Protein AF-A0A536ZRH4-F1 (afdb_monomer)

Foldseek 3Di:
DWDWDDDDQWIWIDDPPDIDIDGHDDPVPDDDDDDDPDPDDDFDDDPVVVVVQCVQWVVAADDPDPPVVSNDWDWDDDDQKTKIWHHPPPDITIDIDGTDDDDD

pLDDT: mean 92.3, std 9.06, range [56.56, 98.69]

Solvent-accessible surface area (backbone atoms only — not comparable to full-atom values): 6437 Å² total; per-residue (Å²): 110,81,46,79,49,76,57,94,57,32,36,40,42,33,45,82,93,47,76,47,80,43,84,49,78,66,74,84,77,53,84,80,80,76,78,77,87,65,92,71,89,83,82,75,77,59,69,69,56,54,52,48,42,50,66,64,9,57,85,24,32,29,79,90,45,90,59,59,81,27,52,41,70,50,76,45,74,52,85,32,26,43,34,31,37,15,27,56,88,85,51,75,26,78,33,75,43,82,41,84,62,91,50,128

Mean predicted aligned error: 6.3 Å

Nearest PDB structures (foldseek):
  6ap4-assembly1_A  TM=8.963E-01  e=1.884E-06  Acinetobacter baumannii
  6ap4-assembly6_K  TM=8.295E-01  e=6.533E-07  Acinetobacter baumannii
  6ap4-assembly2_C  TM=8.745E-01  e=1.685E-06  Acinetobacter baumannii
  6ap4-assembly8_P  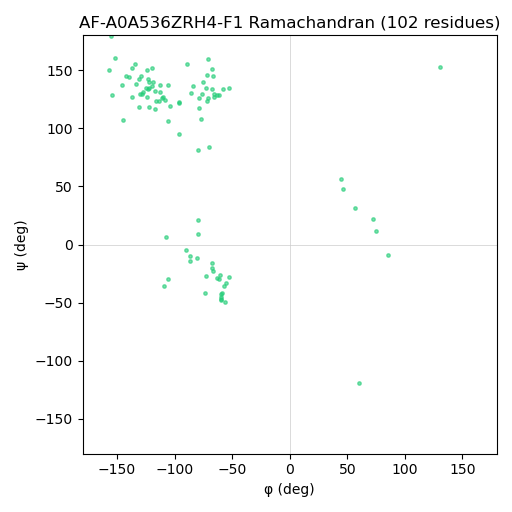TM=8.575E-01  e=2.106E-06  Acinetobacter baumannii
  6ap4-assembly3_E  TM=8.697E-01  e=7.180E-06  Acinetobacter baumannii

Radius of gyration: 21.54 Å; Cα contacts (8 Å, |Δi|>4): 155; chains: 1; bounding box: 37×34×57 Å

Secondary structure (DSSP, 8-state):
-EEEEEETTEEEEEETTEEEEEE---GGGSPP-PPP-S--------HHHHHHHHHHHGGGS-SS-SSGGGSS-EEEEETTEEEEEEE-SS-EEEEEEE-SS---

Structure (mmCIF, N/CA/C/O backbone):
data_AF-A0A536ZRH4-F1
#
_entry.id   AF-A0A536ZRH4-F1
#
loop_
_atom_site.group_PDB
_atom_site.id
_atom_site.type_symbol
_atom_site.label_atom_id
_atom_site.label_alt_id
_atom_site.label_comp_id
_atom_site.label_asym_id
_atom_site.label_entity_id
_atom_site.label_seq_id
_atom_site.pdbx_PDB_ins_code
_atom_site.Cartn_x
_atom_site.Cartn_y
_atom_site.Cartn_z
_atom_site.occupancy
_atom_site.B_iso_or_equiv
_atom_site.auth_seq_id
_atom_site.auth_comp_id
_atom_site.auth_asym_id
_atom_site.auth_atom_id
_atom_site.pdbx_PDB_model_num
ATOM 1 N N . MET A 1 1 ? 0.156 -12.978 -29.381 1.00 83.44 1 MET A N 1
ATOM 2 C CA . MET A 1 1 ? 1.039 -13.405 -28.276 1.00 83.44 1 MET A CA 1
ATOM 3 C C . MET A 1 1 ? 2.130 -12.359 -28.103 1.00 83.44 1 MET A C 1
ATOM 5 O O . MET A 1 1 ? 2.649 -11.899 -29.117 1.00 83.44 1 MET A O 1
ATOM 9 N N . LEU A 1 2 ? 2.396 -11.933 -26.865 1.00 95.19 2 LEU A N 1
ATOM 10 C CA . LEU A 1 2 ? 3.478 -11.003 -26.530 1.00 95.19 2 LEU A CA 1
ATOM 11 C C . LEU A 1 2 ? 4.769 -11.805 -26.329 1.00 95.19 2 LEU A C 1
ATOM 13 O O . LEU A 1 2 ? 4.754 -12.798 -25.606 1.00 95.19 2 LEU A O 1
ATOM 17 N N . ASN A 1 3 ? 5.858 -11.391 -26.966 1.00 96.12 3 ASN A N 1
ATOM 18 C CA . ASN A 1 3 ? 7.181 -11.989 -26.811 1.00 96.12 3 ASN A CA 1
ATOM 19 C C . ASN A 1 3 ? 8.183 -10.894 -26.416 1.00 96.12 3 ASN A C 1
ATOM 21 O O . ASN A 1 3 ? 8.152 -9.798 -26.980 1.00 96.12 3 ASN A O 1
ATOM 25 N N . VAL A 1 4 ? 9.018 -11.186 -25.420 1.00 96.81 4 VAL A N 1
ATOM 26 C CA . VAL A 1 4 ? 9.972 -10.243 -24.833 1.00 96.81 4 VAL A CA 1
ATOM 27 C C . VAL A 1 4 ? 11.335 -10.919 -24.763 1.00 96.81 4 VAL A C 1
ATOM 29 O O . VAL A 1 4 ? 11.481 -11.912 -24.058 1.00 96.81 4 VAL A O 1
ATOM 32 N N . ASP A 1 5 ? 12.317 -10.353 -25.463 1.00 95.31 5 ASP A N 1
ATOM 33 C CA . ASP A 1 5 ? 13.713 -10.798 -25.436 1.00 95.31 5 ASP A CA 1
ATOM 34 C C . ASP A 1 5 ? 14.605 -9.673 -24.907 1.00 95.31 5 ASP A C 1
ATOM 36 O O . ASP A 1 5 ? 1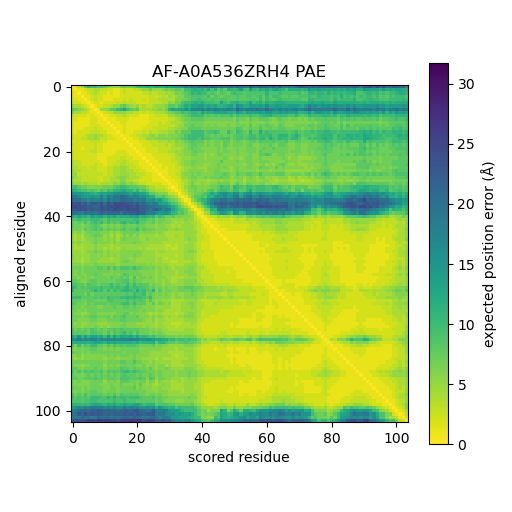4.434 -8.510 -25.285 1.00 95.31 5 ASP A O 1
ATOM 40 N N . THR A 1 6 ? 1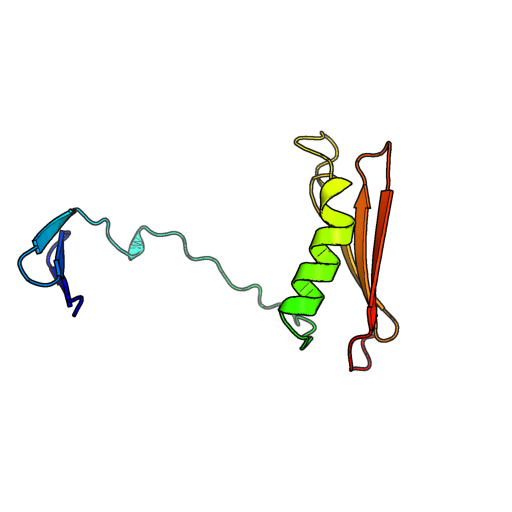5.598 -10.002 -24.083 1.00 93.62 6 THR A N 1
ATOM 41 C CA . THR A 1 6 ? 16.591 -9.045 -23.576 1.00 93.62 6 THR A CA 1
ATOM 42 C C . THR A 1 6 ? 17.993 -9.419 -24.049 1.00 93.62 6 THR A C 1
ATOM 44 O O . THR A 1 6 ? 18.407 -10.572 -23.975 1.00 93.62 6 THR A O 1
ATOM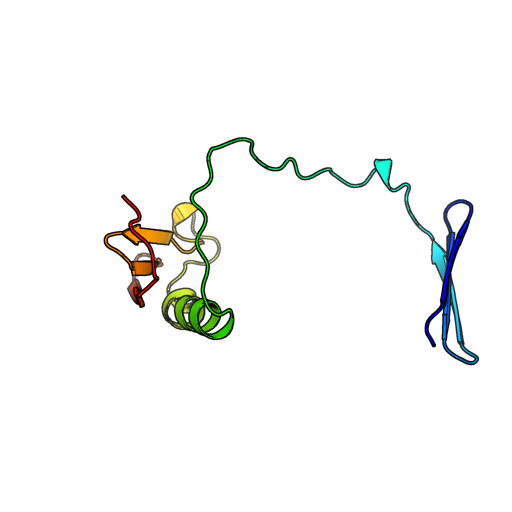 47 N N . ALA A 1 7 ? 18.738 -8.438 -24.562 1.00 90.25 7 ALA A N 1
ATOM 48 C CA . ALA A 1 7 ? 20.122 -8.613 -24.991 1.00 90.25 7 ALA A CA 1
ATOM 49 C C . ALA A 1 7 ? 20.886 -7.284 -24.917 1.00 90.25 7 ALA A C 1
ATOM 51 O O . ALA A 1 7 ? 20.438 -6.282 -25.471 1.00 90.25 7 ALA A O 1
ATOM 52 N N . ALA A 1 8 ? 22.053 -7.291 -24.261 1.00 85.62 8 ALA A N 1
ATOM 53 C CA . ALA A 1 8 ? 23.043 -6.206 -24.278 1.00 85.62 8 ALA A CA 1
ATOM 54 C C . ALA A 1 8 ? 22.456 -4.784 -24.107 1.00 85.62 8 ALA A C 1
ATOM 56 O O . ALA A 1 8 ? 22.636 -3.917 -24.962 1.00 85.62 8 ALA A O 1
ATOM 57 N N . GLY A 1 9 ? 21.719 -4.549 -23.015 1.00 91.81 9 GLY A N 1
ATOM 58 C CA . GLY A 1 9 ? 21.148 -3.229 -22.715 1.00 91.81 9 GLY A CA 1
ATOM 59 C C . GLY A 1 9 ? 19.928 -2.851 -23.563 1.00 91.81 9 GLY A C 1
ATOM 60 O O . GLY A 1 9 ? 19.510 -1.695 -23.555 1.00 91.81 9 GLY A O 1
ATOM 61 N N . LYS A 1 10 ? 19.347 -3.806 -24.299 1.00 94.69 10 LYS A N 1
ATOM 62 C CA . LYS A 1 10 ? 18.118 -3.613 -25.070 1.00 94.69 10 LYS A CA 1
ATOM 63 C C . LYS A 1 10 ? 17.096 -4.699 -24.768 1.00 94.69 10 LYS A C 1
ATOM 65 O O . LYS A 1 10 ? 17.435 -5.871 -24.614 1.00 94.69 10 LYS A O 1
ATOM 70 N N . MET A 1 11 ? 15.827 -4.310 -24.771 1.00 97.25 11 MET A N 1
ATOM 71 C CA . MET A 1 11 ? 14.679 -5.209 -24.723 1.00 97.25 11 MET A CA 1
ATOM 72 C C . MET A 1 11 ? 13.909 -5.113 -26.040 1.00 97.25 11 MET A C 1
ATOM 74 O O . MET A 1 11 ? 13.484 -4.031 -26.443 1.00 97.25 11 MET A O 1
ATOM 78 N N . THR A 1 12 ? 13.728 -6.242 -26.719 1.00 96.94 12 THR A N 1
ATOM 79 C CA . THR A 1 12 ? 12.874 -6.352 -27.904 1.00 96.94 12 THR A CA 1
ATOM 80 C C . THR A 1 12 ? 11.507 -6.873 -27.485 1.00 96.94 12 THR A C 1
ATOM 82 O O . THR A 1 12 ? 11.406 -7.974 -26.954 1.00 96.94 12 THR A O 1
ATOM 85 N N . VAL A 1 13 ? 10.453 -6.112 -27.771 1.00 97.50 13 VAL A N 1
ATOM 86 C CA . VAL A 1 13 ? 9.061 -6.507 -27.520 1.00 97.50 13 VAL A CA 1
ATOM 87 C C . VAL A 1 13 ? 8.364 -6.744 -28.855 1.00 97.50 13 VAL A C 1
ATOM 89 O O . VAL A 1 13 ? 8.375 -5.870 -29.726 1.00 97.50 13 VAL A O 1
ATOM 92 N N . ARG A 1 14 ? 7.754 -7.918 -29.034 1.00 97.19 14 ARG A N 1
ATOM 93 C CA . ARG A 1 14 ? 7.009 -8.292 -30.245 1.00 97.19 14 ARG A CA 1
ATOM 94 C C . ARG A 1 14 ? 5.567 -8.655 -29.910 1.00 97.19 14 ARG A C 1
ATOM 96 O O . ARG A 1 14 ? 5.318 -9.431 -28.991 1.00 97.19 14 ARG A O 1
ATOM 103 N N . ALA A 1 15 ? 4.622 -8.136 -30.690 1.00 97.25 15 ALA A N 1
ATOM 104 C CA . ALA A 1 15 ? 3.206 -8.487 -30.599 1.00 97.25 15 ALA A CA 1
ATOM 105 C C . ALA A 1 15 ? 2.578 -8.485 -32.000 1.00 97.25 15 ALA A C 1
ATOM 107 O O . ALA A 1 15 ? 2.375 -7.433 -32.606 1.00 97.25 15 ALA A O 1
ATOM 108 N N . GLY A 1 16 ? 2.290 -9.673 -32.537 1.00 94.44 16 GLY A N 1
ATOM 109 C CA . GLY A 1 16 ? 1.834 -9.806 -33.922 1.00 94.44 16 GLY A CA 1
ATOM 110 C C . GLY A 1 16 ? 2.879 -9.256 -34.899 1.00 94.44 16 GLY A C 1
ATOM 111 O O . GLY A 1 16 ? 4.007 -9.739 -34.925 1.00 94.44 16 GLY A O 1
ATOM 112 N N . ARG A 1 17 ? 2.510 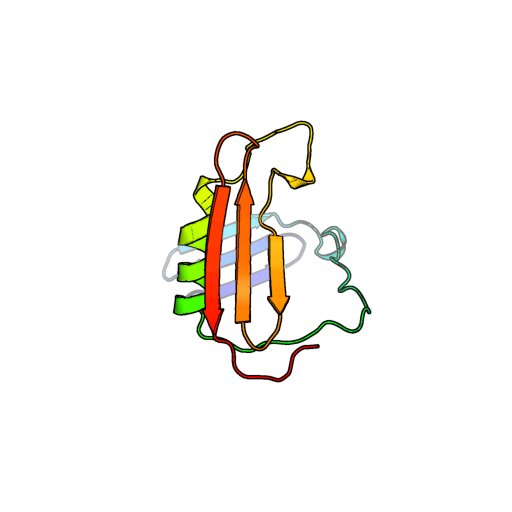-8.234 -35.683 1.00 94.81 17 ARG A N 1
ATOM 113 C CA . ARG A 1 17 ? 3.406 -7.556 -36.644 1.00 94.81 17 ARG A CA 1
ATOM 114 C C . ARG A 1 17 ? 4.220 -6.412 -36.026 1.00 94.81 17 ARG A C 1
ATOM 116 O O . ARG A 1 17 ? 5.120 -5.897 -36.683 1.00 94.81 17 ARG A O 1
ATOM 123 N N . SER A 1 18 ? 3.911 -6.008 -34.796 1.00 96.88 18 SER A N 1
ATOM 124 C CA . SER A 1 18 ? 4.580 -4.896 -34.120 1.00 96.88 18 SER A CA 1
ATOM 125 C C . SER A 1 18 ? 5.868 -5.360 -33.444 1.00 96.88 18 SER A C 1
ATOM 127 O O . SER A 1 18 ? 5.885 -6.396 -32.774 1.00 96.88 18 SER A O 1
ATOM 129 N N . ARG A 1 19 ? 6.936 -4.567 -33.586 1.00 96.06 19 ARG A N 1
ATOM 130 C CA . ARG A 1 19 ? 8.236 -4.782 -32.941 1.00 96.06 19 ARG A CA 1
ATOM 131 C C . ARG A 1 19 ? 8.773 -3.462 -32.396 1.00 96.06 19 ARG A C 1
ATOM 133 O O . ARG A 1 19 ? 8.917 -2.506 -33.149 1.00 96.06 19 ARG A O 1
ATOM 140 N N . PHE A 1 20 ? 9.130 -3.451 -31.118 1.00 97.00 20 PHE A N 1
ATOM 141 C CA . PHE A 1 20 ? 9.711 -2.304 -30.424 1.00 97.00 20 PHE A CA 1
ATOM 142 C C . PHE A 1 20 ? 11.059 -2.691 -29.820 1.00 97.00 20 PHE A C 1
ATOM 144 O O . PHE A 1 20 ? 11.210 -3.806 -29.325 1.00 97.00 20 PHE A O 1
ATOM 151 N N . ASN A 1 21 ? 12.022 -1.769 -29.850 1.00 96.06 21 ASN A N 1
ATOM 152 C CA . ASN A 1 21 ? 13.312 -1.921 -29.181 1.00 96.06 21 ASN A CA 1
ATOM 153 C C . ASN A 1 21 ? 13.432 -0.827 -28.117 1.00 96.06 21 ASN A C 1
ATOM 155 O O . ASN A 1 21 ? 13.443 0.356 -28.451 1.00 96.06 21 ASN A O 1
ATOM 159 N N . LEU A 1 22 ? 13.522 -1.226 -26.853 1.00 97.44 22 LEU A N 1
ATOM 160 C CA . LEU A 1 22 ? 13.655 -0.338 -25.703 1.00 97.44 22 LEU A CA 1
ATOM 161 C C . LEU A 1 22 ? 15.090 -0.404 -25.181 1.00 97.44 22 LEU A C 1
ATOM 163 O O . LEU A 1 22 ? 15.653 -1.492 -25.083 1.00 97.44 22 LEU A O 1
ATOM 167 N N . GLN A 1 23 ? 15.677 0.742 -24.844 1.00 97.06 23 GLN A N 1
ATOM 168 C CA . GLN A 1 23 ? 16.937 0.774 -24.098 1.00 97.06 23 GLN A CA 1
ATOM 169 C C . GLN A 1 23 ? 16.651 0.430 -22.636 1.00 97.06 23 GLN A C 1
ATOM 171 O O . GLN A 1 23 ? 15.645 0.874 -22.084 1.00 97.06 23 GLN A O 1
ATOM 176 N N . THR A 1 24 ? 17.522 -0.356 -22.015 1.00 96.31 24 THR A N 1
ATOM 177 C CA . THR A 1 24 ? 17.375 -0.799 -20.625 1.00 96.31 24 THR A CA 1
ATOM 178 C C . THR A 1 24 ? 18.596 -0.415 -19.810 1.00 96.31 24 THR A C 1
ATOM 180 O O . THR A 1 24 ? 19.713 -0.431 -20.324 1.00 96.31 24 THR A O 1
ATOM 183 N N . LEU A 1 25 ? 18.393 -0.174 -18.519 1.00 95.19 25 LEU A N 1
ATOM 184 C CA . LEU A 1 25 ? 19.479 -0.077 -17.550 1.00 95.19 25 LEU A CA 1
ATOM 185 C C . LEU A 1 25 ? 19.792 -1.460 -16.949 1.00 95.19 25 LEU A C 1
ATOM 187 O O . LEU A 1 25 ? 18.918 -2.337 -16.950 1.00 95.19 25 LEU A O 1
ATOM 191 N N . PRO A 1 26 ? 21.021 -1.684 -16.455 1.00 92.69 26 PRO A N 1
ATOM 192 C CA . PRO A 1 26 ? 21.370 -2.883 -15.703 1.00 92.69 26 PRO A CA 1
ATOM 193 C C . PRO A 1 26 ? 20.416 -3.126 -14.528 1.00 92.69 26 PRO A C 1
ATOM 195 O O . PRO A 1 26 ? 20.137 -2.231 -13.737 1.00 92.69 26 PRO A O 1
ATOM 198 N N . ALA A 1 27 ? 19.964 -4.372 -14.357 1.00 91.50 27 ALA A N 1
ATOM 199 C CA . ALA 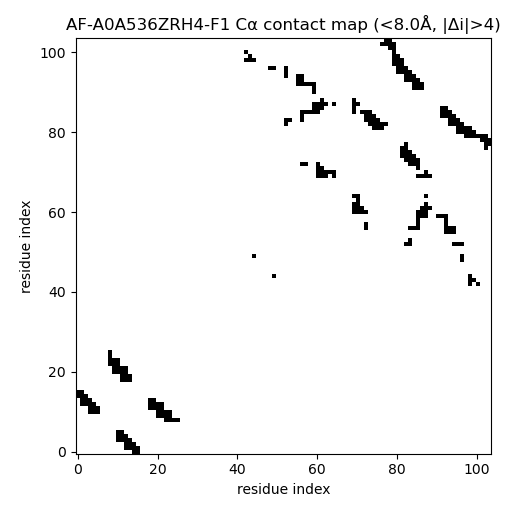A 1 27 ? 19.096 -4.737 -13.234 1.00 91.50 27 ALA A CA 1
ATOM 200 C C . ALA A 1 27 ? 19.761 -4.505 -11.863 1.00 91.50 27 ALA A C 1
ATOM 202 O O . ALA A 1 27 ? 19.070 -4.282 -10.874 1.00 91.50 27 ALA A O 1
ATOM 203 N N . ALA A 1 28 ? 21.096 -4.550 -11.808 1.00 91.69 28 ALA A N 1
ATOM 204 C CA . ALA A 1 28 ? 21.872 -4.295 -10.597 1.00 91.69 28 ALA A CA 1
ATOM 205 C C . ALA A 1 28 ? 21.784 -2.838 -10.108 1.00 91.69 28 ALA A C 1
ATOM 207 O O . ALA A 1 28 ? 21.977 -2.606 -8.918 1.00 91.69 28 ALA A O 1
ATOM 208 N N . ASP A 1 29 ? 21.447 -1.894 -10.992 1.00 93.69 29 ASP A N 1
ATOM 209 C CA . ASP A 1 29 ? 21.299 -0.475 -10.646 1.00 93.69 29 ASP A CA 1
ATOM 210 C C . ASP A 1 29 ? 19.934 -0.184 -10.003 1.00 93.69 29 ASP A C 1
ATOM 212 O O . ASP A 1 29 ? 19.709 0.893 -9.450 1.00 93.69 29 ASP A O 1
ATOM 216 N N . TYR A 1 30 ? 19.001 -1.140 -10.066 1.00 94.12 30 TYR A N 1
ATOM 217 C CA . TYR A 1 30 ? 17.696 -0.996 -9.442 1.00 94.12 30 TYR A CA 1
ATOM 218 C C . TYR A 1 30 ? 17.803 -1.204 -7.919 1.00 94.12 30 TYR A C 1
ATOM 220 O O . TYR A 1 30 ? 18.349 -2.222 -7.476 1.00 94.12 30 TYR A O 1
ATOM 228 N N . PRO A 1 31 ? 17.262 -0.288 -7.091 1.00 92.88 31 PRO A N 1
ATOM 229 C CA . PRO A 1 31 ? 17.375 -0.386 -5.642 1.00 92.88 31 PRO A CA 1
ATOM 230 C C . PRO A 1 31 ? 16.675 -1.643 -5.123 1.00 92.88 31 PRO A C 1
ATOM 232 O O . PRO A 1 31 ? 15.502 -1.898 -5.404 1.00 92.88 31 PRO A O 1
ATOM 235 N N . ARG A 1 32 ? 17.395 -2.433 -4.322 1.00 87.94 32 ARG A N 1
ATOM 236 C CA . ARG A 1 32 ? 16.815 -3.589 -3.637 1.00 87.94 32 ARG A CA 1
ATOM 237 C C . ARG A 1 32 ? 16.044 -3.111 -2.416 1.00 87.94 32 ARG A C 1
ATOM 239 O O . ARG A 1 32 ? 16.632 -2.568 -1.486 1.00 87.94 32 ARG A O 1
ATOM 246 N N . ILE A 1 33 ? 14.738 -3.353 -2.405 1.00 86.75 33 ILE A N 1
ATOM 247 C CA . ILE A 1 33 ? 13.924 -3.182 -1.203 1.00 86.75 33 ILE A CA 1
ATOM 248 C C . ILE A 1 33 ? 14.210 -4.390 -0.307 1.00 86.75 33 ILE A C 1
ATOM 250 O O . ILE A 1 33 ? 13.834 -5.514 -0.637 1.00 86.75 33 ILE A O 1
ATOM 254 N N . GLY A 1 34 ? 14.934 -4.172 0.790 1.00 80.69 34 GLY A N 1
ATOM 255 C CA . GLY A 1 34 ? 15.108 -5.196 1.815 1.00 80.69 34 GLY A CA 1
ATOM 256 C C . GLY A 1 34 ? 13.765 -5.479 2.482 1.00 80.69 34 GLY A C 1
ATOM 257 O O . GLY A 1 34 ? 13.101 -4.554 2.942 1.00 80.69 34 GLY A O 1
ATOM 258 N N . LEU A 1 35 ? 13.352 -6.745 2.529 1.00 75.31 35 LEU A N 1
ATOM 259 C CA . LEU A 1 35 ? 12.243 -7.149 3.389 1.00 75.31 35 LEU A CA 1
ATOM 260 C C . LEU A 1 35 ? 12.750 -7.093 4.834 1.00 75.31 35 LEU A C 1
ATOM 262 O O . LEU A 1 35 ? 13.774 -7.705 5.145 1.00 75.31 35 LEU A O 1
ATOM 266 N N . ALA A 1 36 ? 12.082 -6.324 5.695 1.00 68.81 36 ALA A N 1
ATOM 267 C CA . ALA A 1 36 ? 12.423 -6.278 7.112 1.00 68.81 36 ALA A CA 1
ATOM 268 C C . ALA A 1 36 ? 12.320 -7.693 7.710 1.00 68.81 36 ALA A C 1
ATOM 270 O O . ALA A 1 36 ? 11.351 -8.404 7.458 1.00 68.81 36 ALA A O 1
ATOM 271 N N . GLN A 1 37 ? 13.327 -8.096 8.489 1.00 60.47 37 GLN A N 1
ATOM 272 C CA . GLN A 1 37 ? 13.397 -9.405 9.158 1.00 60.47 37 GLN A CA 1
ATOM 273 C C . GLN A 1 37 ? 12.562 -9.472 10.447 1.00 60.47 37 GLN A C 1
ATOM 275 O O . GLN A 1 37 ? 12.691 -10.427 11.211 1.00 60.47 37 GLN A O 1
ATOM 280 N N . GLU A 1 38 ? 11.742 -8.459 10.727 1.00 67.81 38 GLU A N 1
ATOM 281 C CA . GLU A 1 38 ? 10.915 -8.470 11.927 1.00 67.81 38 GLU A CA 1
ATOM 282 C C . GLU A 1 38 ? 9.840 -9.553 11.841 1.00 67.81 38 GLU A C 1
ATOM 284 O O . GLU A 1 38 ? 9.386 -9.943 10.763 1.00 67.81 38 GLU A O 1
ATOM 289 N N . GLN A 1 39 ? 9.444 -10.058 13.005 1.00 65.38 39 GLN A N 1
ATOM 290 C CA . GLN A 1 39 ? 8.388 -11.047 13.140 1.00 65.38 39 GLN A CA 1
ATOM 291 C C . GLN A 1 39 ? 7.044 -10.380 12.822 1.00 65.38 39 GLN A C 1
ATOM 293 O O . GLN A 1 39 ? 6.347 -9.877 13.698 1.00 65.38 39 GLN A O 1
ATOM 298 N N . LEU A 1 40 ? 6.720 -10.314 11.531 1.00 72.56 40 LEU A N 1
ATOM 299 C CA . LEU A 1 40 ? 5.502 -9.687 11.040 1.00 72.56 40 LEU A CA 1
ATOM 300 C C . LEU A 1 40 ? 4.290 -10.548 11.402 1.00 72.56 40 LEU A C 1
ATOM 302 O O . LEU A 1 40 ? 4.211 -11.728 11.046 1.00 72.56 40 LEU A O 1
ATOM 306 N N . GLN A 1 41 ? 3.313 -9.933 12.065 1.00 79.88 41 GLN A N 1
ATOM 307 C CA . GLN A 1 41 ? 1.983 -10.517 12.201 1.00 79.88 41 GLN A CA 1
ATOM 308 C C . GLN A 1 41 ? 1.366 -10.680 10.810 1.00 79.88 41 GLN A C 1
ATOM 310 O O . GLN A 1 41 ? 1.345 -9.745 10.008 1.00 79.88 41 GLN A O 1
ATOM 315 N N . THR A 1 42 ? 0.882 -11.886 10.515 1.00 85.69 42 THR A N 1
ATOM 316 C CA . THR A 1 42 ? 0.291 -12.214 9.214 1.00 85.69 42 THR A CA 1
ATOM 317 C C . THR A 1 42 ? -1.208 -12.411 9.367 1.00 85.69 42 THR A C 1
ATOM 319 O O . THR A 1 42 ? -1.662 -13.233 10.161 1.00 85.69 42 THR A O 1
ATOM 322 N N . ILE A 1 43 ? -1.975 -11.689 8.553 1.00 88.06 43 ILE A N 1
ATOM 323 C CA . ILE A 1 43 ? -3.429 -11.830 8.464 1.00 88.06 43 ILE A CA 1
ATOM 324 C C . ILE A 1 43 ? -3.841 -12.225 7.050 1.00 88.06 43 ILE A C 1
ATOM 326 O O . ILE A 1 43 ? -3.169 -11.891 6.075 1.00 88.06 43 ILE A O 1
ATOM 330 N N . SER A 1 44 ? -4.960 -12.934 6.935 1.00 90.00 44 SER A N 1
ATOM 331 C CA . SER A 1 44 ? -5.577 -13.279 5.653 1.00 90.00 44 SER A CA 1
ATOM 332 C C . SER A 1 44 ? -7.017 -12.789 5.628 1.00 90.00 44 SER A C 1
ATOM 334 O O . SER A 1 44 ? -7.800 -13.083 6.524 1.00 90.00 44 SER A O 1
ATOM 336 N N . LEU A 1 45 ? -7.361 -12.031 4.590 1.00 92.62 45 LEU A N 1
ATOM 337 C CA . LEU A 1 45 ? -8.676 -11.428 4.400 1.00 92.62 45 LEU A CA 1
ATOM 338 C C . LEU A 1 45 ? -8.968 -11.241 2.911 1.00 92.62 45 LEU A C 1
ATOM 340 O O . LEU A 1 45 ? -8.057 -11.219 2.079 1.00 92.62 45 LEU A O 1
ATOM 344 N N . ALA A 1 46 ? -10.245 -11.092 2.561 1.00 95.81 46 ALA A N 1
ATOM 345 C CA . ALA A 1 46 ? -10.630 -10.852 1.179 1.00 95.81 46 ALA A CA 1
ATOM 346 C C . ALA A 1 46 ? -10.140 -9.473 0.709 1.00 95.81 46 ALA A C 1
ATOM 348 O O . ALA A 1 46 ? -10.359 -8.454 1.364 1.00 95.81 46 ALA A O 1
ATOM 349 N N . GLN A 1 47 ? -9.537 -9.420 -0.484 1.00 97.38 47 GLN A N 1
ATOM 350 C CA . GLN A 1 47 ? -9.037 -8.168 -1.074 1.00 97.38 47 GLN A CA 1
ATOM 351 C C . GLN A 1 47 ? -10.135 -7.104 -1.207 1.00 97.38 47 GLN A C 1
ATOM 353 O O . GLN A 1 47 ? -9.878 -5.913 -1.030 1.00 97.38 47 GLN A O 1
ATOM 358 N N . ARG A 1 48 ? -11.368 -7.533 -1.513 1.00 97.94 48 ARG A N 1
ATOM 359 C CA . ARG A 1 48 ? -12.540 -6.654 -1.600 1.00 97.94 48 ARG A CA 1
ATOM 360 C C . ARG A 1 48 ? -12.800 -5.941 -0.276 1.00 97.94 48 ARG A C 1
ATOM 362 O O . ARG A 1 48 ? -13.034 -4.734 -0.290 1.00 97.94 48 ARG A O 1
ATOM 369 N N . ASP A 1 49 ? -12.741 -6.675 0.827 1.00 97.00 49 ASP A N 1
ATOM 370 C CA . ASP A 1 49 ? -13.072 -6.157 2.151 1.00 97.00 49 ASP A CA 1
ATOM 371 C C . ASP A 1 49 ? -11.967 -5.230 2.646 1.00 97.00 49 ASP A C 1
ATOM 373 O O . ASP A 1 49 ? -12.255 -4.125 3.101 1.00 97.00 49 ASP A O 1
ATOM 377 N N . PHE A 1 50 ? -10.700 -5.605 2.434 1.00 97.19 50 PHE A N 1
ATOM 378 C CA . PHE A 1 50 ? -9.572 -4.726 2.734 1.00 97.19 50 PHE A CA 1
ATOM 379 C C . PHE A 1 50 ? -9.639 -3.418 1.936 1.00 97.19 50 PHE A C 1
ATOM 381 O O . PHE A 1 50 ? -9.537 -2.334 2.504 1.00 97.19 50 PHE A O 1
ATOM 388 N N . ARG A 1 51 ? -9.901 -3.489 0.623 1.00 98.12 51 ARG A N 1
ATOM 389 C CA . ARG A 1 51 ? -10.101 -2.293 -0.209 1.00 98.12 51 ARG A CA 1
ATOM 390 C C . ARG A 1 51 ? -11.266 -1.442 0.297 1.00 98.12 51 ARG A C 1
ATOM 392 O O . ARG A 1 51 ? -11.153 -0.220 0.304 1.00 98.12 51 ARG A O 1
ATOM 399 N N . GLY A 1 52 ? -12.373 -2.072 0.691 1.00 98.19 52 GLY A N 1
ATOM 400 C CA . GLY A 1 52 ? -13.531 -1.389 1.266 1.00 98.19 52 GLY A CA 1
ATOM 401 C C . GLY A 1 52 ? -13.173 -0.628 2.541 1.00 98.19 52 GLY A C 1
ATOM 402 O O . GLY A 1 52 ? -13.472 0.559 2.639 1.00 98.19 52 GLY A O 1
ATOM 403 N N . LEU A 1 53 ? -12.455 -1.278 3.459 1.00 98.12 53 LEU A N 1
ATOM 404 C CA . LEU A 1 53 ? -11.965 -0.679 4.699 1.00 98.12 53 LEU A CA 1
ATOM 405 C C . LEU A 1 53 ? -11.104 0.567 4.430 1.00 98.12 53 LEU A C 1
ATOM 407 O O . LEU A 1 53 ? -11.372 1.628 4.991 1.00 98.12 53 LEU A O 1
ATOM 411 N N . LEU A 1 54 ? -10.127 0.469 3.519 1.00 98.31 54 LEU A N 1
ATOM 412 C CA . LEU A 1 54 ? -9.275 1.605 3.145 1.00 98.31 54 LEU A CA 1
ATOM 413 C C . LEU A 1 54 ? -10.097 2.769 2.570 1.00 98.31 54 LEU A C 1
ATOM 415 O O . LEU A 1 54 ? -9.881 3.924 2.932 1.00 98.31 54 LEU A O 1
ATOM 419 N N . LYS A 1 55 ? -11.083 2.481 1.709 1.00 98.31 55 LYS A N 1
ATOM 420 C CA . LYS A 1 55 ? -11.944 3.514 1.109 1.00 98.31 55 LYS A CA 1
ATOM 421 C C . LYS A 1 55 ? -12.795 4.273 2.122 1.00 98.31 55 LYS A C 1
ATOM 423 O O . LYS A 1 55 ? -13.096 5.439 1.887 1.00 98.31 55 LYS A O 1
ATOM 428 N N . LEU A 1 56 ? -13.159 3.646 3.237 1.00 98.38 56 LEU A N 1
ATOM 429 C CA . LEU A 1 56 ? -13.931 4.307 4.288 1.00 98.38 56 LEU A CA 1
ATOM 430 C C . LEU A 1 56 ? -13.097 5.322 5.081 1.00 98.38 56 LEU A C 1
ATOM 432 O O . LEU A 1 56 ? -13.660 6.286 5.595 1.00 98.38 56 LEU A O 1
ATOM 436 N N . ALA A 1 57 ? -11.776 5.147 5.164 1.00 98.00 57 ALA A N 1
ATOM 437 C CA . ALA A 1 57 ? -10.910 6.017 5.959 1.00 98.00 57 ALA A CA 1
ATOM 438 C C . ALA A 1 57 ? -10.062 6.998 5.126 1.00 98.00 57 ALA A C 1
ATOM 440 O O . ALA A 1 57 ? -9.791 8.099 5.596 1.00 98.00 57 ALA A O 1
ATOM 441 N N . GLU A 1 58 ? -9.680 6.664 3.884 1.00 98.00 58 GLU A N 1
ATOM 442 C CA . GLU A 1 58 ? -8.650 7.406 3.126 1.00 98.00 58 GLU A CA 1
ATOM 443 C C . GLU A 1 58 ? -8.916 8.913 2.972 1.00 98.00 58 GLU A C 1
ATOM 445 O O . GLU A 1 58 ? -7.975 9.703 2.957 1.00 98.00 58 GLU A O 1
ATOM 450 N N . PHE A 1 59 ? -10.185 9.327 2.883 1.00 97.62 59 PHE A N 1
ATOM 451 C CA . PHE A 1 59 ? -10.559 10.723 2.634 1.00 97.62 59 PHE A CA 1
ATOM 452 C C . PHE A 1 59 ? -10.211 11.662 3.798 1.00 97.62 59 PHE A C 1
ATOM 454 O O . PHE A 1 59 ? -10.164 12.878 3.610 1.00 97.62 59 PHE A O 1
ATOM 461 N N . ALA A 1 60 ? -10.024 11.105 4.998 1.00 98.38 60 ALA A N 1
ATOM 462 C CA . ALA A 1 60 ? -9.695 11.857 6.196 1.00 98.38 60 ALA A CA 1
ATOM 463 C C . ALA A 1 60 ? -8.181 12.007 6.400 1.00 98.38 60 ALA A C 1
ATOM 465 O O . ALA A 1 60 ? -7.794 12.697 7.330 1.00 98.38 60 ALA A O 1
ATOM 466 N N . MET A 1 61 ? -7.325 11.391 5.571 1.00 98.38 61 MET A N 1
ATOM 467 C CA . MET A 1 61 ? -5.873 11.592 5.655 1.00 98.38 61 MET A CA 1
ATOM 468 C C . MET A 1 61 ? -5.498 13.028 5.285 1.00 98.38 61 MET A C 1
ATOM 470 O O . MET A 1 61 ? -6.082 13.622 4.373 1.00 98.38 61 MET A O 1
ATOM 474 N N . ALA A 1 62 ? -4.477 13.564 5.949 1.00 98.00 62 ALA A N 1
ATOM 475 C CA . ALA A 1 62 ? -3.878 14.821 5.537 1.00 98.00 62 ALA A CA 1
ATOM 476 C C . ALA A 1 62 ? -3.073 14.654 4.237 1.00 98.00 62 ALA A C 1
ATOM 478 O O . ALA A 1 62 ? -2.653 13.555 3.866 1.00 98.00 62 ALA A O 1
ATOM 479 N N . GLN A 1 63 ? -2.832 15.764 3.542 1.00 96.44 63 GLN A N 1
ATOM 480 C CA . GLN A 1 63 ? -1.962 15.811 2.371 1.00 96.44 63 GLN A CA 1
ATOM 481 C C . GLN A 1 63 ? -0.853 16.826 2.620 1.00 96.44 63 GLN A C 1
ATOM 483 O O . GLN A 1 63 ? -1.129 18.011 2.779 1.00 96.44 63 GLN A O 1
ATOM 488 N N . GLN A 1 64 ? 0.397 16.355 2.627 1.00 95.62 64 GLN A N 1
ATOM 489 C CA . GLN A 1 64 ? 1.587 17.194 2.821 1.00 95.62 64 GLN A CA 1
ATOM 490 C C . GLN A 1 64 ? 1.571 18.008 4.135 1.00 95.62 64 GLN A C 1
ATOM 492 O O . GLN A 1 64 ? 2.145 19.093 4.204 1.00 95.62 64 GLN A O 1
ATOM 497 N N . ASP A 1 65 ? 0.948 17.481 5.194 1.00 97.75 65 ASP A N 1
ATOM 498 C CA . ASP A 1 65 ? 0.988 18.076 6.533 1.00 97.75 65 ASP A CA 1
ATOM 499 C C . ASP A 1 65 ? 2.379 17.896 7.159 1.00 97.75 65 ASP A C 1
ATOM 501 O O . ASP A 1 65 ? 3.042 16.871 6.959 1.00 97.75 65 ASP A O 1
ATOM 505 N N . ILE A 1 66 ? 2.816 18.883 7.945 1.00 97.44 66 ILE A N 1
ATOM 506 C CA . ILE A 1 66 ? 4.087 18.845 8.685 1.00 97.44 66 ILE A CA 1
ATOM 507 C C . ILE A 1 66 ? 4.128 17.693 9.700 1.00 97.44 66 ILE A C 1
ATOM 509 O O . ILE A 1 66 ? 5.189 17.139 9.994 1.00 97.44 66 ILE A O 1
ATOM 513 N N . ARG A 1 67 ? 2.963 17.301 10.222 1.00 97.31 67 ARG A N 1
ATOM 514 C CA . ARG A 1 67 ? 2.765 16.120 11.056 1.00 97.31 67 ARG A CA 1
ATOM 515 C C . ARG A 1 67 ? 2.691 14.919 10.126 1.00 97.31 67 ARG A C 1
ATOM 517 O O . ARG A 1 67 ? 1.612 14.449 9.783 1.00 97.31 67 ARG A O 1
ATOM 524 N N . TYR A 1 68 ? 3.851 14.423 9.707 1.00 96.75 68 TYR A N 1
ATOM 525 C CA . TYR A 1 68 ? 3.966 13.367 8.695 1.00 96.75 68 TYR A CA 1
ATOM 526 C C . TYR A 1 68 ? 3.133 12.108 8.993 1.00 96.75 68 TYR A C 1
ATOM 528 O O . TYR A 1 68 ? 2.693 11.439 8.064 1.00 96.75 68 TYR A O 1
ATOM 536 N N . TYR A 1 69 ? 2.872 11.806 10.269 1.00 96.12 69 TYR A N 1
ATOM 537 C CA . TYR A 1 69 ? 2.028 10.688 10.695 1.00 96.12 69 TYR A CA 1
ATOM 538 C C . TYR A 1 69 ? 0.540 10.853 10.329 1.00 96.12 69 TYR A C 1
ATOM 540 O O . TYR A 1 69 ? -0.191 9.869 10.343 1.00 96.12 69 TYR A O 1
ATOM 548 N N . LEU A 1 70 ? 0.087 12.062 9.974 1.00 97.75 70 LEU A N 1
ATOM 549 C CA . LEU A 1 70 ? -1.262 12.320 9.452 1.00 97.75 70 LEU A CA 1
ATOM 550 C C . LEU A 1 70 ? -1.366 12.141 7.932 1.00 97.75 70 LEU A C 1
ATOM 552 O O . LEU A 1 70 ? -2.470 12.024 7.404 1.00 97.75 70 LEU A O 1
ATOM 556 N N . ASN A 1 71 ? -0.236 12.072 7.219 1.00 97.75 71 ASN A N 1
ATOM 557 C CA . ASN A 1 71 ? -0.194 11.866 5.763 1.00 97.75 71 ASN A CA 1
ATOM 558 C C . ASN A 1 71 ? -0.383 10.389 5.370 1.00 97.75 71 ASN A C 1
ATOM 560 O O . ASN A 1 71 ? 0.047 9.955 4.301 1.00 97.75 71 ASN A O 1
ATOM 564 N N . GLY A 1 72 ? -0.974 9.600 6.263 1.00 97.62 72 GLY A N 1
ATOM 565 C CA . GLY A 1 72 ? -1.139 8.167 6.130 1.00 97.62 72 GLY A CA 1
ATOM 566 C C . GLY A 1 72 ? -2.320 7.667 6.948 1.00 97.62 72 GLY A C 1
ATOM 567 O O . GLY A 1 72 ? -3.020 8.424 7.621 1.00 97.62 72 GLY A O 1
ATOM 568 N N . MET A 1 73 ? -2.534 6.362 6.863 1.00 98.25 73 MET A N 1
ATOM 569 C CA . MET A 1 73 ? -3.594 5.662 7.569 1.00 98.25 73 MET A CA 1
ATOM 570 C C . MET A 1 73 ? -2.973 4.753 8.614 1.00 98.25 73 MET A C 1
ATOM 572 O O . MET A 1 73 ? -2.068 3.974 8.310 1.00 98.25 73 MET A O 1
ATOM 576 N N . LEU A 1 74 ? -3.488 4.828 9.833 1.00 97.94 74 LEU A N 1
ATOM 577 C CA . LEU A 1 74 ? -3.168 3.871 10.871 1.00 97.94 74 LEU A CA 1
ATOM 578 C C . LEU A 1 74 ? -3.981 2.595 10.629 1.00 97.94 74 LEU A C 1
ATOM 580 O O . LEU A 1 74 ? -5.209 2.650 10.536 1.00 97.94 74 LEU A O 1
ATOM 584 N N . LEU A 1 75 ? -3.289 1.459 10.557 1.00 96.25 75 LEU A N 1
ATOM 585 C CA . LEU A 1 75 ? -3.893 0.131 10.572 1.00 96.25 75 LEU A CA 1
ATOM 586 C C . LEU A 1 75 ? -3.586 -0.533 11.912 1.00 96.25 75 LEU A C 1
ATOM 588 O O . LEU A 1 75 ? -2.420 -0.655 12.283 1.00 96.25 75 LEU A O 1
ATOM 592 N N . VAL A 1 76 ? -4.625 -0.957 12.625 1.00 94.38 76 VAL A N 1
ATOM 593 C CA . VAL A 1 76 ? -4.501 -1.655 13.911 1.00 94.38 76 VAL A CA 1
ATOM 594 C C . VAL A 1 76 ? -5.206 -2.991 13.809 1.00 94.38 76 VAL A C 1
ATOM 596 O O . VAL A 1 76 ? -6.331 -3.057 13.322 1.00 94.38 76 VAL A O 1
ATOM 599 N N . ILE A 1 77 ? -4.559 -4.047 14.286 1.00 91.94 77 ILE A N 1
ATOM 600 C CA . ILE A 1 77 ? -5.225 -5.317 14.545 1.00 91.94 77 ILE A CA 1
ATOM 601 C C . ILE A 1 77 ? -5.404 -5.412 16.060 1.00 91.94 77 ILE A C 1
ATOM 603 O O . ILE A 1 77 ? -4.418 -5.369 16.785 1.00 91.94 77 ILE A O 1
ATOM 607 N N . ASP A 1 78 ? -6.648 -5.493 16.527 1.00 88.19 78 ASP A N 1
ATOM 608 C CA . ASP A 1 78 ? -6.989 -5.679 17.946 1.00 88.19 78 ASP A CA 1
ATOM 609 C C . ASP A 1 78 ? -8.256 -6.535 18.052 1.00 88.19 78 ASP A C 1
ATOM 611 O O . ASP A 1 78 ? -9.215 -6.323 17.296 1.00 88.19 78 ASP A O 1
ATOM 615 N N . LYS A 1 79 ? -8.266 -7.492 18.989 1.00 83.31 79 LYS A N 1
ATOM 616 C CA . LYS A 1 79 ? -9.438 -8.314 19.365 1.00 83.31 79 LYS A CA 1
ATOM 617 C C . LYS A 1 79 ? -10.223 -8.879 18.170 1.00 83.31 79 LYS A C 1
ATOM 619 O O . LYS A 1 79 ? -11.446 -8.757 18.105 1.00 83.31 79 LYS A O 1
ATOM 624 N N . GLY A 1 80 ? -9.526 -9.464 17.195 1.00 89.69 80 GLY A N 1
ATOM 625 C CA . GLY A 1 80 ? -10.164 -10.069 16.016 1.00 89.69 80 GLY A CA 1
ATOM 626 C C . GLY A 1 80 ? -10.744 -9.057 15.018 1.00 89.69 80 GLY A C 1
ATOM 627 O O . GLY A 1 80 ? -11.640 -9.383 14.239 1.00 89.69 80 GLY A O 1
ATOM 628 N N . SER A 1 81 ? -10.263 -7.812 15.029 1.00 93.44 81 SER A N 1
ATOM 629 C CA . SER A 1 81 ? -10.655 -6.786 14.062 1.00 93.44 81 SER A CA 1
ATOM 630 C C . SER A 1 81 ? -9.443 -6.090 13.455 1.00 93.44 81 SER A C 1
ATOM 632 O O . SER A 1 81 ? -8.468 -5.817 14.148 1.00 93.44 81 SER A O 1
ATOM 634 N N . LEU A 1 82 ? -9.527 -5.782 12.161 1.00 95.69 82 LEU A N 1
ATOM 635 C CA . LEU A 1 82 ? -8.644 -4.842 11.484 1.00 95.69 82 LEU A CA 1
ATOM 636 C C . LEU A 1 82 ? -9.341 -3.480 11.446 1.00 95.69 82 LEU A C 1
ATOM 638 O O . LEU A 1 82 ? -10.446 -3.347 10.916 1.00 95.69 82 LEU A O 1
ATOM 642 N N . GLN A 1 83 ? -8.688 -2.471 12.001 1.00 96.50 83 GLN A N 1
ATOM 643 C CA . GLN A 1 83 ? -9.181 -1.107 12.121 1.00 96.50 83 GLN A CA 1
ATOM 644 C C . GLN A 1 83 ? -8.351 -0.186 11.234 1.00 96.50 83 GLN A C 1
ATOM 646 O O . GLN A 1 83 ? -7.126 -0.284 11.203 1.00 96.50 83 GLN A O 1
ATOM 651 N N . ALA A 1 84 ? -9.027 0.715 10.531 1.00 98.19 84 ALA A N 1
ATOM 652 C CA . ALA A 1 84 ? -8.426 1.763 9.726 1.00 98.19 84 ALA A CA 1
ATOM 653 C C . ALA A 1 84 ? -8.812 3.124 10.301 1.00 98.19 84 ALA A C 1
ATOM 655 O O . ALA A 1 84 ? -10.001 3.430 10.433 1.00 98.19 84 ALA A O 1
ATOM 656 N N . VAL A 1 85 ? -7.808 3.937 10.624 1.00 98.44 85 VAL A N 1
ATOM 657 C CA . VAL A 1 85 ? -7.993 5.276 11.190 1.00 98.44 85 VAL A CA 1
ATOM 658 C C . VAL A 1 85 ? -7.211 6.287 10.370 1.00 98.44 85 VAL A C 1
ATOM 660 O O . VAL A 1 85 ? -6.031 6.094 10.085 1.00 98.44 85 VAL A O 1
ATOM 663 N N . ALA A 1 86 ? -7.864 7.382 10.004 1.00 98.69 86 ALA A N 1
ATOM 664 C CA . ALA A 1 86 ? -7.233 8.500 9.316 1.00 98.69 86 ALA A CA 1
ATOM 665 C C . ALA A 1 86 ? -7.808 9.826 9.819 1.00 98.69 86 ALA A C 1
ATOM 667 O O . ALA A 1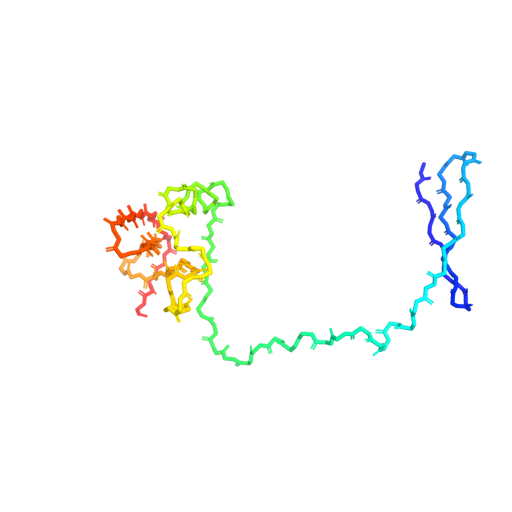 86 ? -8.994 9.918 10.146 1.00 98.69 86 ALA A O 1
ATOM 668 N N . THR A 1 87 ? -6.966 10.853 9.885 1.00 98.62 87 THR A N 1
ATOM 669 C CA . THR A 1 87 ? -7.360 12.205 10.290 1.00 98.62 87 THR A CA 1
ATOM 670 C C . THR A 1 87 ? -6.384 13.248 9.755 1.00 98.62 87 THR A C 1
ATOM 672 O O . THR A 1 87 ? -5.195 12.974 9.603 1.00 98.62 87 THR A O 1
ATOM 675 N N . ASP A 1 88 ? -6.892 14.451 9.504 1.00 98.12 88 ASP A N 1
ATOM 676 C CA . ASP A 1 88 ? -6.125 15.639 9.123 1.00 98.12 88 ASP A CA 1
ATOM 677 C C . ASP A 1 88 ? -6.049 16.678 10.262 1.00 98.12 88 ASP A C 1
ATOM 679 O O . ASP A 1 88 ? -5.525 17.780 10.103 1.00 98.12 88 ASP A O 1
ATOM 683 N N . GLY A 1 89 ? -6.556 16.324 11.448 1.00 96.62 89 GLY A N 1
ATOM 684 C CA . GLY A 1 89 ? -6.702 17.223 12.592 1.00 96.62 89 GLY A CA 1
ATOM 685 C C . GLY A 1 89 ? -7.988 18.057 12.587 1.00 96.62 89 GLY A C 1
ATOM 686 O O . GLY A 1 89 ? -8.293 18.671 13.606 1.00 96.62 89 GLY A O 1
ATOM 687 N N . HIS A 1 90 ? -8.763 18.052 11.499 1.00 97.75 90 HIS A N 1
ATOM 688 C CA . HIS A 1 90 ? -10.075 18.705 11.413 1.00 97.75 90 HIS A CA 1
ATOM 689 C C . HIS A 1 90 ? -11.225 17.698 11.366 1.00 97.75 90 HIS A C 1
ATOM 691 O O . HIS A 1 90 ? -12.292 17.936 11.929 1.00 97.75 90 HIS A O 1
ATOM 697 N N . ARG A 1 91 ? -11.007 16.561 10.709 1.00 97.94 91 ARG A N 1
ATOM 698 C CA . ARG A 1 91 ? -11.949 15.442 10.606 1.00 97.94 91 ARG A CA 1
ATOM 699 C C . ARG A 1 91 ? -11.227 14.130 10.853 1.00 97.94 91 ARG A C 1
ATOM 701 O O . ARG A 1 91 ? -10.020 14.018 10.651 1.00 97.94 91 ARG A O 1
ATOM 708 N N . LEU A 1 92 ? -11.984 13.131 11.280 1.00 98.50 92 LEU A N 1
ATOM 709 C CA . LEU A 1 92 ? -11.495 11.786 11.541 1.00 98.50 92 LEU A CA 1
ATOM 710 C C . LEU A 1 92 ? -12.456 10.785 10.913 1.00 98.50 92 LEU A C 1
ATOM 712 O O . LEU A 1 92 ? -13.672 10.948 11.011 1.00 98.50 92 LEU A O 1
ATOM 716 N N . SER A 1 93 ? -11.900 9.749 10.293 1.00 98.62 93 SER A N 1
ATOM 717 C CA . SER A 1 93 ? -12.649 8.568 9.883 1.00 98.62 93 SER A CA 1
ATOM 718 C C . SER A 1 93 ? -12.086 7.328 10.568 1.00 98.62 93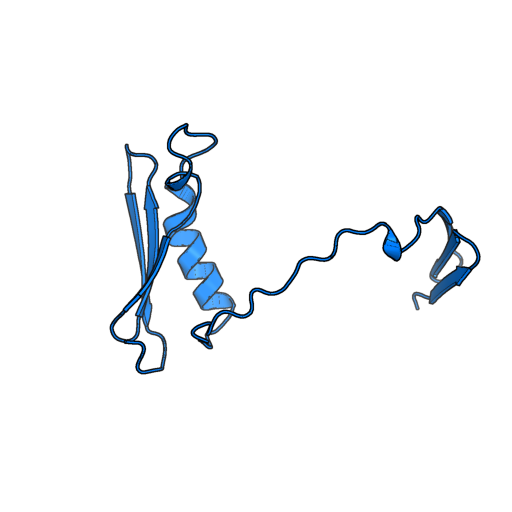 SER A C 1
ATOM 720 O O . SER A 1 93 ? -10.869 7.151 10.662 1.00 98.62 93 SER A O 1
ATOM 722 N N . TYR A 1 94 ? -13.000 6.488 11.046 1.00 98.31 94 TYR A N 1
ATOM 723 C CA . TYR A 1 94 ? -12.731 5.196 11.659 1.00 98.31 94 TYR A CA 1
ATOM 724 C C . TYR A 1 94 ? -13.594 4.148 10.964 1.00 98.31 94 TYR A C 1
ATOM 726 O O . TYR A 1 94 ? -14.810 4.312 10.847 1.00 98.31 94 TYR A O 1
ATOM 734 N N . ALA A 1 95 ? -12.970 3.057 10.537 1.00 98.00 95 ALA A N 1
ATOM 735 C CA . ALA A 1 95 ? -13.661 1.896 10.005 1.00 98.00 95 ALA A CA 1
ATOM 736 C C . ALA A 1 95 ? -13.041 0.618 10.570 1.00 98.00 95 ALA 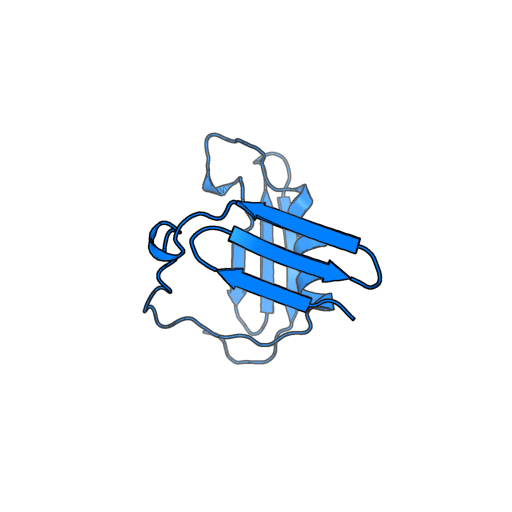A C 1
ATOM 738 O O . ALA A 1 95 ? -11.857 0.582 10.903 1.00 98.00 95 ALA A O 1
ATOM 739 N N . SER A 1 96 ? -13.844 -0.437 10.675 1.00 96.94 96 SER A N 1
ATOM 740 C CA . SER A 1 96 ? -13.409 -1.722 11.216 1.00 96.94 96 SER A CA 1
ATOM 741 C C . SER A 1 96 ? -13.999 -2.875 10.418 1.00 96.94 96 SER A C 1
ATOM 743 O O . SER A 1 96 ? -15.130 -2.802 9.934 1.00 96.94 96 SER A O 1
ATOM 745 N N . LEU A 1 97 ? -13.208 -3.933 10.283 1.00 95.81 97 LEU A N 1
ATOM 746 C CA . LEU A 1 97 ? -13.563 -5.190 9.651 1.00 95.81 97 LEU A CA 1
ATOM 747 C C . LEU A 1 97 ? -13.187 -6.327 10.602 1.00 95.81 97 LEU A C 1
ATOM 749 O O . LEU A 1 97 ? -12.048 -6.396 11.060 1.00 95.81 97 LEU A O 1
ATOM 753 N N . VAL A 1 98 ? -14.120 -7.240 10.868 1.00 94.19 98 VAL A N 1
ATOM 754 C CA . VAL A 1 98 ? -13.818 -8.466 11.618 1.00 94.19 98 VAL A CA 1
ATOM 755 C C . VAL A 1 98 ? -12.873 -9.332 10.787 1.00 94.19 98 VAL A C 1
ATOM 757 O O . VAL A 1 98 ? -13.145 -9.598 9.615 1.00 94.19 98 VAL A O 1
ATOM 760 N N . VAL A 1 99 ? -11.774 -9.776 11.390 1.00 92.06 99 VAL A N 1
ATOM 761 C CA . VAL A 1 99 ? -10.795 -10.668 10.763 1.00 92.06 99 VAL A CA 1
ATOM 762 C C . VAL A 1 99 ? -10.642 -11.942 11.597 1.00 92.06 99 VAL A C 1
ATOM 764 O O . VAL A 1 99 ? -10.644 -11.876 12.825 1.00 92.06 99 VAL A O 1
ATOM 767 N N . PRO A 1 100 ? -10.535 -13.119 10.961 1.00 82.31 100 PRO A N 1
ATOM 768 C CA . PRO A 1 100 ? -10.352 -14.372 11.681 1.00 82.31 100 PRO A CA 1
ATOM 769 C C . PRO A 1 100 ? -8.934 -14.462 12.255 1.00 82.31 100 PRO A C 1
ATOM 771 O O . PRO A 1 100 ? -7.974 -14.219 11.533 1.00 82.31 100 PRO A O 1
ATOM 774 N N . GLY A 1 101 ? -8.808 -14.872 13.517 1.00 74.50 101 GLY A N 1
ATOM 775 C CA . GLY A 1 101 ? -7.525 -15.088 14.193 1.00 74.50 101 GLY A CA 1
ATOM 776 C C . GLY A 1 101 ? -7.465 -14.410 15.560 1.00 74.50 101 GLY A C 1
ATOM 777 O O . GLY A 1 101 ? -8.162 -13.425 15.802 1.00 74.50 101 GLY A O 1
ATOM 778 N N . ASP A 1 102 ? -6.645 -14.965 16.451 1.00 69.00 102 ASP A N 1
ATOM 779 C CA . ASP A 1 102 ? -6.372 -14.392 17.770 1.00 69.00 102 ASP A CA 1
ATOM 780 C C . ASP A 1 102 ? -5.083 -13.573 17.661 1.00 69.00 102 ASP A C 1
ATOM 782 O O . ASP A 1 102 ? -3.971 -14.104 17.662 1.00 69.00 102 ASP A O 1
ATOM 786 N N . TYR A 1 103 ? -5.254 -12.275 17.438 1.00 71.62 103 TYR A N 1
ATOM 787 C CA . TYR A 1 103 ? -4.165 -11.321 17.281 1.00 71.62 103 TYR A CA 1
ATOM 788 C C . TYR A 1 103 ? -4.101 -10.491 18.564 1.00 71.62 103 TYR A C 1
ATOM 790 O O . TYR A 1 103 ? -5.011 -9.700 18.828 1.00 71.62 103 TYR A O 1
ATOM 798 N N . ALA A 1 104 ? -3.081 -10.768 19.378 1.00 56.56 104 ALA A N 1
ATOM 799 C CA . ALA A 1 104 ? -2.795 -10.100 20.647 1.00 56.56 104 ALA A CA 1
ATOM 800 C C . ALA A 1 104 ? -1.875 -8.890 20.457 1.00 56.56 104 ALA A C 1
ATOM 802 O O . ALA A 1 104 ? -0.972 -8.973 19.589 1.00 56.56 104 ALA A O 1
#

Sequence (104 aa):
MLNVDTAAGKMTVRAGRSRFNLQTLPAADYPRIGLAQEQLQTISLAQRDFRGLLKLAEFAMAQQDIRYYLNGMLLVIDKGSLQAVATDGHRLSYASLVVPGDYA